Protein AF-A0A852GX22-F1 (afdb_monomer)

Secondary structure (DSSP, 8-state):
-GGG-TT-HHHH-HHHHHHHHHHHHHHHHHHHHHHHHTT---HHHHHHHHHHHHHHHHHGGGSPPPHHHHHHHHHHHHHHHHHHHHHHHTPPPPPS----SS---TTSTTSSS--------------------------------PPS---PPP----PPPP-----

Structure (mmCIF, N/CA/C/O backbone):
data_AF-A0A852GX22-F1
#
_entry.id   AF-A0A852GX22-F1
#
loop_
_atom_site.group_PDB
_atom_site.id
_atom_site.type_symbol
_atom_site.label_atom_id
_atom_site.label_alt_id
_atom_site.label_comp_id
_atom_site.label_asym_id
_atom_site.label_entity_id
_atom_site.label_seq_id
_atom_site.pdbx_PDB_ins_code
_atom_site.Cartn_x
_atom_site.Cartn_y
_atom_site.Cartn_z
_atom_site.occupancy
_atom_site.B_iso_or_equiv
_atom_site.auth_seq_id
_atom_site.auth_comp_id
_atom_site.auth_asym_id
_atom_site.auth_atom_id
_atom_site.pdbx_PDB_model_num
ATOM 1 N N . MET A 1 1 ? 14.304 -22.026 -9.363 1.00 60.88 1 MET A N 1
ATOM 2 C CA . MET A 1 1 ? 13.087 -21.359 -9.878 1.00 60.88 1 MET A CA 1
ATOM 3 C C . MET A 1 1 ? 13.178 -20.957 -11.352 1.00 60.88 1 MET A C 1
ATOM 5 O O . MET A 1 1 ? 12.311 -21.391 -12.088 1.00 60.88 1 MET A O 1
ATOM 9 N N . LYS A 1 2 ? 14.211 -20.241 -11.842 1.00 58.34 2 LYS A N 1
ATOM 10 C CA . LYS A 1 2 ? 14.279 -19.794 -13.262 1.00 58.34 2 LYS A CA 1
ATOM 11 C C . LYS A 1 2 ? 14.085 -20.898 -14.327 1.00 58.34 2 LYS A C 1
ATOM 13 O O . LYS A 1 2 ? 13.456 -20.656 -15.344 1.00 58.34 2 LYS A O 1
ATOM 18 N N . LYS A 1 3 ? 14.550 -22.129 -14.074 1.00 62.09 3 LYS A N 1
ATOM 19 C CA . LYS A 1 3 ? 14.448 -23.266 -15.017 1.00 62.09 3 LYS A CA 1
ATOM 20 C C . LYS A 1 3 ? 13.018 -23.819 -15.212 1.00 62.09 3 LYS A C 1
ATOM 22 O O . LYS A 1 3 ? 12.823 -24.629 -16.105 1.00 62.09 3 LYS A O 1
ATOM 27 N N . GLN A 1 4 ? 12.041 -23.420 -14.387 1.00 62.78 4 GLN A N 1
ATOM 28 C CA . GLN A 1 4 ? 10.651 -23.913 -14.450 1.00 62.78 4 GLN A CA 1
ATOM 29 C C . GLN A 1 4 ? 9.675 -22.960 -15.165 1.00 62.78 4 GLN A C 1
ATOM 31 O O . GLN A 1 4 ? 8.528 -23.336 -15.370 1.00 62.78 4 GLN A O 1
ATOM 36 N N . PHE A 1 5 ? 10.110 -21.762 -15.571 1.00 58.88 5 PHE A N 1
ATOM 37 C CA . PHE A 1 5 ? 9.228 -20.744 -16.160 1.00 58.88 5 PHE A CA 1
ATOM 38 C C . PHE A 1 5 ? 9.815 -20.098 -17.425 1.00 58.88 5 PHE A C 1
ATOM 40 O O . PHE A 1 5 ? 9.671 -18.897 -17.631 1.00 58.88 5 PHE A O 1
ATOM 47 N N . GLY A 1 6 ? 10.509 -20.888 -18.251 1.00 56.78 6 GLY A N 1
ATOM 48 C CA . GLY A 1 6 ? 11.214 -20.397 -19.445 1.00 56.78 6 GLY A CA 1
ATOM 49 C C . GLY A 1 6 ? 10.334 -19.651 -20.456 1.00 56.78 6 GLY A C 1
ATOM 50 O O . GLY A 1 6 ? 10.857 -18.813 -21.179 1.00 56.78 6 GLY A O 1
ATOM 51 N N . ASP A 1 7 ? 9.021 -19.898 -20.438 1.00 66.62 7 ASP A N 1
ATOM 52 C CA . ASP A 1 7 ? 8.051 -19.306 -21.368 1.00 66.62 7 ASP A CA 1
ATOM 53 C C . ASP A 1 7 ? 7.205 -18.179 -20.738 1.00 66.62 7 ASP A C 1
ATOM 55 O O . ASP A 1 7 ? 6.288 -17.662 -21.373 1.00 66.62 7 ASP A O 1
ATOM 59 N N . ASN A 1 8 ? 7.452 -17.803 -19.476 1.00 68.94 8 ASN A N 1
ATOM 60 C CA . ASN A 1 8 ? 6.688 -16.741 -18.817 1.00 68.94 8 ASN A CA 1
ATOM 61 C C . ASN A 1 8 ? 7.337 -15.375 -19.075 1.00 68.94 8 ASN A C 1
ATOM 63 O O . ASN A 1 8 ? 8.412 -15.087 -18.545 1.00 68.94 8 ASN A O 1
ATOM 67 N N . GLU A 1 9 ? 6.651 -14.513 -19.829 1.00 66.50 9 GLU A N 1
ATOM 68 C CA . GLU A 1 9 ? 7.148 -13.179 -20.186 1.00 66.50 9 GLU A CA 1
ATOM 69 C C . GLU A 1 9 ? 7.491 -12.305 -18.972 1.00 66.50 9 GLU A C 1
ATOM 71 O O . GLU A 1 9 ? 8.467 -11.563 -19.026 1.00 66.50 9 GLU A O 1
ATOM 76 N N . ALA A 1 10 ? 6.777 -12.441 -17.848 1.00 61.38 10 ALA A N 1
ATOM 77 C CA . ALA A 1 10 ? 7.081 -11.715 -16.610 1.00 61.38 10 ALA A CA 1
ATOM 78 C C . ALA A 1 10 ? 8.396 -12.168 -15.947 1.00 61.38 10 ALA A C 1
ATOM 80 O O . ALA A 1 10 ? 8.906 -11.503 -15.048 1.00 61.38 10 ALA A O 1
ATOM 81 N N . ILE A 1 11 ? 8.944 -13.311 -16.368 1.00 63.81 11 ILE A N 1
ATOM 82 C CA . ILE A 1 11 ? 10.201 -13.877 -15.865 1.00 63.81 11 ILE A CA 1
ATOM 83 C C . ILE A 1 11 ? 11.340 -13.669 -16.867 1.00 63.81 11 ILE A C 1
ATOM 85 O O . ILE A 1 11 ? 12.497 -13.547 -16.458 1.00 63.81 11 ILE A O 1
ATOM 89 N N . THR A 1 12 ? 11.038 -13.613 -18.165 1.00 68.75 12 THR A N 1
ATOM 90 C CA . THR A 1 12 ? 12.038 -13.405 -19.222 1.00 68.75 12 THR A CA 1
ATOM 91 C C . THR A 1 12 ? 12.265 -11.934 -19.556 1.00 68.75 12 THR A C 1
ATOM 93 O O . THR A 1 12 ? 13.348 -11.593 -20.024 1.00 68.75 12 THR A O 1
ATOM 96 N N . GLN A 1 13 ? 11.274 -11.066 -19.327 1.00 75.44 13 GLN A N 1
ATOM 97 C CA . GLN A 1 13 ? 11.350 -9.633 -19.604 1.00 75.44 13 GLN A CA 1
ATOM 98 C C . GLN A 1 13 ? 11.164 -8.822 -18.323 1.00 75.44 13 GLN A C 1
ATOM 100 O O . GLN A 1 13 ? 10.110 -8.845 -17.692 1.00 75.44 13 GLN A O 1
ATOM 105 N N . GLU A 1 14 ? 12.191 -8.055 -17.970 1.00 77.56 14 GLU A N 1
ATOM 106 C CA . GLU A 1 14 ? 12.228 -7.248 -16.749 1.00 77.56 14 GLU A CA 1
ATOM 107 C C . GLU A 1 14 ? 11.089 -6.218 -16.680 1.00 77.56 14 GLU A C 1
ATOM 109 O O . GLU A 1 14 ? 10.445 -6.074 -15.646 1.00 77.56 14 GLU A O 1
ATOM 114 N N . ILE A 1 15 ? 10.772 -5.578 -17.811 1.00 83.56 15 ILE A N 1
ATOM 115 C CA . ILE A 1 15 ? 9.688 -4.589 -17.922 1.00 83.56 15 ILE A CA 1
ATOM 116 C C . ILE A 1 15 ? 8.324 -5.233 -17.631 1.00 83.56 15 ILE A C 1
ATOM 118 O O . ILE A 1 15 ? 7.513 -4.672 -16.895 1.00 83.56 15 ILE A O 1
ATOM 122 N N . VAL A 1 16 ? 8.078 -6.431 -18.172 1.00 87.62 16 VAL A N 1
ATOM 123 C CA . VAL A 1 16 ? 6.823 -7.168 -17.953 1.00 87.62 16 VAL A CA 1
ATOM 124 C C . VAL A 1 16 ? 6.733 -7.647 -16.503 1.00 87.62 16 VAL 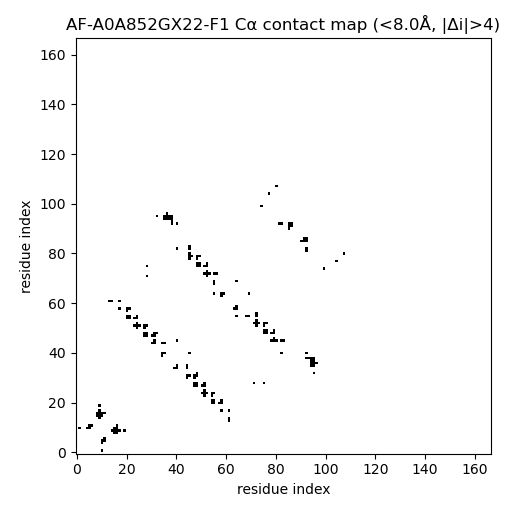A C 1
ATOM 126 O O . VAL A 1 16 ? 5.673 -7.548 -15.888 1.00 87.62 16 VAL A O 1
ATOM 129 N N . GLY A 1 17 ? 7.847 -8.119 -15.934 1.00 88.44 17 GLY A N 1
ATOM 130 C CA . GLY A 1 17 ? 7.937 -8.512 -14.528 1.00 88.44 17 GLY A CA 1
ATOM 131 C C . GLY A 1 17 ? 7.647 -7.357 -13.571 1.00 88.44 17 GLY A C 1
ATOM 132 O O . GLY A 1 17 ? 6.819 -7.506 -12.672 1.00 88.44 17 GLY A O 1
ATOM 133 N N . SER A 1 18 ? 8.262 -6.197 -13.809 1.00 90.38 18 SER A N 1
ATOM 134 C CA . SER A 1 18 ? 8.038 -4.976 -13.028 1.00 90.38 18 SER A CA 1
ATOM 135 C C . SER A 1 18 ? 6.569 -4.552 -13.058 1.00 90.38 18 SER A C 1
ATOM 137 O O . SER A 1 18 ? 5.927 -4.471 -12.009 1.00 90.38 18 SER A O 1
ATOM 139 N N . ALA A 1 19 ? 5.983 -4.426 -14.255 1.00 92.19 19 ALA A N 1
ATOM 140 C CA . ALA A 1 19 ? 4.574 -4.071 -14.411 1.00 92.19 19 ALA A CA 1
ATOM 141 C C . ALA A 1 19 ? 3.633 -5.088 -13.739 1.00 92.19 19 ALA A C 1
ATOM 143 O O . ALA A 1 19 ? 2.587 -4.724 -13.201 1.00 92.19 19 ALA A O 1
ATOM 144 N N . HIS A 1 20 ? 3.977 -6.379 -13.747 1.00 93.06 20 HIS A N 1
ATOM 145 C CA . HIS A 1 20 ? 3.174 -7.403 -13.082 1.00 93.06 20 HIS A CA 1
ATOM 146 C C . HIS A 1 20 ? 3.170 -7.233 -11.556 1.00 93.06 20 HIS A C 1
ATOM 148 O O . HIS A 1 20 ? 2.108 -7.290 -10.930 1.00 93.06 20 HIS A O 1
ATOM 154 N N . VAL A 1 21 ? 4.343 -6.995 -10.963 1.00 94.56 21 VAL A N 1
ATOM 155 C CA . VAL A 1 21 ? 4.480 -6.750 -9.520 1.00 94.56 21 VAL A CA 1
ATOM 156 C C . VAL A 1 21 ? 3.772 -5.455 -9.124 1.00 94.56 21 VAL A C 1
ATOM 158 O O . VAL A 1 21 ? 3.038 -5.452 -8.137 1.00 94.56 21 VAL A O 1
ATOM 161 N N . GLU A 1 22 ? 3.919 -4.392 -9.915 1.00 95.69 22 GLU A N 1
ATOM 162 C CA . GLU A 1 22 ? 3.291 -3.091 -9.669 1.00 95.69 22 GLU A CA 1
ATOM 163 C C . GLU A 1 22 ? 1.762 -3.187 -9.685 1.00 95.69 22 GLU A C 1
ATOM 165 O O . GLU A 1 22 ? 1.102 -2.788 -8.724 1.00 95.69 22 GLU A O 1
ATOM 170 N N . ASN A 1 23 ? 1.188 -3.821 -10.711 1.00 97.00 23 ASN A N 1
ATOM 171 C CA . ASN A 1 23 ? -0.258 -4.037 -10.797 1.00 97.00 23 ASN A CA 1
ATOM 172 C C . ASN A 1 23 ? -0.795 -4.853 -9.612 1.00 97.00 23 ASN A C 1
ATOM 174 O O . ASN A 1 23 ? -1.888 -4.584 -9.103 1.00 97.00 23 ASN A O 1
ATOM 178 N N . TYR A 1 24 ? -0.041 -5.857 -9.156 1.00 97.69 24 TYR A N 1
ATOM 179 C CA . TYR A 1 24 ? -0.442 -6.655 -8.002 1.00 97.69 24 TYR A CA 1
ATOM 180 C C . TYR A 1 24 ? -0.348 -5.862 -6.691 1.00 97.69 24 TYR A C 1
ATOM 182 O O . TYR A 1 24 ? -1.271 -5.924 -5.875 1.00 97.69 24 TYR A O 1
ATOM 190 N N . ALA A 1 25 ? 0.710 -5.068 -6.510 1.00 97.75 25 ALA A N 1
ATOM 191 C CA . ALA A 1 25 ? 0.864 -4.178 -5.364 1.00 97.75 25 ALA A CA 1
ATOM 192 C C . ALA A 1 25 ? -0.285 -3.166 -5.282 1.00 97.75 25 ALA A C 1
ATOM 194 O O . ALA A 1 25 ? -0.906 -3.025 -4.226 1.00 97.75 25 ALA A O 1
ATOM 195 N N . LEU A 1 26 ? -0.629 -2.536 -6.409 1.00 97.00 26 LEU A N 1
ATOM 196 C CA . LEU A 1 26 ? -1.719 -1.571 -6.491 1.00 97.00 26 LEU A CA 1
ATOM 197 C C . LEU A 1 26 ?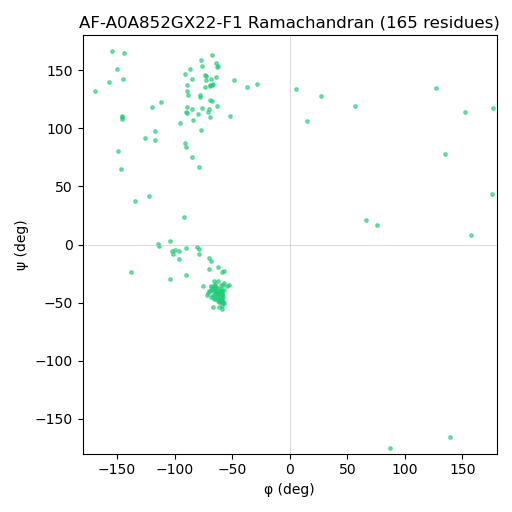 -3.074 -2.217 -6.185 1.00 97.00 26 LEU A C 1
ATOM 199 O O . LEU A 1 26 ? -3.873 -1.660 -5.438 1.00 97.00 26 LEU A O 1
ATOM 203 N N . LYS A 1 27 ? -3.329 -3.432 -6.682 1.00 98.00 27 LYS A N 1
ATOM 204 C CA . LYS A 1 27 ? -4.558 -4.171 -6.360 1.00 98.00 27 LYS A CA 1
ATOM 205 C C . LYS A 1 27 ? -4.692 -4.444 -4.858 1.00 98.00 27 LYS A C 1
ATOM 207 O O . LYS A 1 27 ? -5.775 -4.266 -4.301 1.00 98.00 27 LYS A O 1
ATOM 212 N N . MET A 1 28 ? -3.609 -4.869 -4.206 1.00 97.75 28 MET A N 1
ATOM 213 C CA . MET A 1 28 ? -3.582 -5.104 -2.756 1.00 97.75 28 MET A CA 1
ATOM 214 C C . MET A 1 28 ? -3.776 -3.802 -1.969 1.00 97.75 28 MET A C 1
ATOM 216 O O . MET A 1 28 ? -4.508 -3.789 -0.978 1.00 97.75 28 MET A O 1
ATOM 220 N N . PHE A 1 29 ? -3.159 -2.712 -2.433 1.00 98.12 29 PHE A N 1
ATOM 221 C CA . PHE A 1 29 ? -3.304 -1.379 -1.858 1.00 98.12 29 PHE A CA 1
ATOM 222 C C . PHE A 1 29 ? -4.750 -0.882 -1.934 1.00 98.12 29 PHE A C 1
ATOM 224 O O . PHE A 1 29 ? -5.331 -0.541 -0.910 1.00 98.12 29 PHE A O 1
ATOM 231 N N . LEU A 1 30 ? -5.353 -0.896 -3.127 1.00 97.94 30 LEU A N 1
ATOM 232 C CA . LEU A 1 30 ? -6.710 -0.396 -3.358 1.00 97.94 30 LEU A CA 1
ATOM 233 C C . LEU A 1 30 ? -7.767 -1.215 -2.619 1.00 97.94 30 LEU A C 1
ATOM 235 O O . LEU A 1 30 ? -8.733 -0.650 -2.116 1.00 97.94 30 LEU A O 1
ATOM 239 N N . TYR A 1 31 ? -7.580 -2.533 -2.512 1.00 98.44 31 TYR A N 1
ATOM 240 C CA . TYR A 1 31 ? -8.431 -3.361 -1.660 1.00 98.44 31 TYR A CA 1
ATOM 241 C C . TYR A 1 31 ? -8.397 -2.871 -0.207 1.00 98.44 31 TYR A C 1
ATOM 243 O O . TYR A 1 31 ? -9.446 -2.646 0.389 1.00 98.44 31 TYR A O 1
ATOM 251 N N . ALA A 1 32 ? -7.204 -2.660 0.355 1.00 98.12 32 ALA A N 1
ATOM 252 C CA . ALA A 1 32 ? -7.073 -2.212 1.734 1.00 98.12 32 ALA A CA 1
ATOM 253 C C . ALA A 1 32 ? -7.600 -0.781 1.945 1.00 98.12 32 ALA A C 1
ATOM 255 O O . ALA A 1 32 ? -8.261 -0.525 2.948 1.00 98.12 32 ALA A O 1
ATOM 256 N N . ASP A 1 33 ? -7.358 0.124 0.994 1.00 97.50 33 ASP A N 1
ATOM 257 C CA . ASP A 1 33 ? -7.855 1.505 1.019 1.00 97.50 33 ASP A CA 1
ATOM 258 C C . ASP A 1 33 ? -9.386 1.568 0.928 1.00 97.50 33 ASP A C 1
ATOM 260 O O . ASP A 1 33 ? -10.018 2.362 1.621 1.00 97.50 33 ASP A O 1
ATOM 264 N N . ASN A 1 34 ? -10.011 0.690 0.140 1.00 97.94 34 ASN A N 1
ATOM 265 C CA . ASN A 1 34 ? -11.467 0.599 0.081 1.00 97.94 34 ASN A CA 1
ATOM 266 C C . ASN A 1 34 ? -12.071 0.162 1.425 1.00 97.94 34 ASN A C 1
ATOM 268 O O . ASN A 1 34 ? -13.013 0.791 1.904 1.00 97.94 34 ASN A O 1
ATOM 272 N N . GLU A 1 35 ? -11.509 -0.875 2.055 1.00 98.19 35 GLU A N 1
ATOM 273 C CA . GLU A 1 35 ? -11.949 -1.323 3.384 1.00 98.19 35 GLU A CA 1
ATOM 274 C C . GLU A 1 35 ? -11.726 -0.237 4.445 1.00 98.19 35 GLU A C 1
ATOM 276 O O . GLU A 1 35 ? -12.601 0.019 5.272 1.00 98.19 35 GLU A O 1
ATOM 281 N N . ASP A 1 36 ? -10.583 0.453 4.389 1.00 97.88 36 ASP A N 1
ATOM 282 C CA . ASP A 1 36 ? -10.255 1.565 5.281 1.00 97.88 36 ASP A CA 1
ATOM 283 C C . ASP A 1 36 ? -11.265 2.711 5.171 1.00 97.88 36 ASP A C 1
ATOM 285 O O . ASP A 1 36 ? -11.780 3.187 6.181 1.00 97.88 36 ASP A O 1
ATOM 289 N N . ARG A 1 37 ? -11.610 3.122 3.946 1.00 96.88 37 ARG A N 1
ATOM 290 C CA . ARG A 1 37 ? -12.625 4.156 3.689 1.00 96.88 37 ARG A CA 1
ATOM 291 C C . ARG A 1 37 ? -14.026 3.722 4.102 1.00 96.88 37 ARG A C 1
ATOM 293 O O . ARG A 1 37 ? -14.820 4.564 4.513 1.00 96.88 37 ARG A O 1
ATOM 300 N N . ALA A 1 38 ? -14.325 2.429 4.014 1.00 97.12 38 ALA A N 1
ATOM 301 C CA . ALA A 1 38 ? -15.578 1.846 4.483 1.00 97.12 38 ALA A CA 1
ATOM 302 C C . ALA A 1 38 ? -15.620 1.637 6.012 1.00 97.12 38 ALA A C 1
ATOM 304 O O . ALA A 1 38 ? -16.641 1.189 6.540 1.00 97.12 38 ALA A O 1
ATOM 305 N N . GLY A 1 39 ? -14.526 1.926 6.731 1.00 96.94 39 GLY A N 1
ATOM 306 C CA . GLY A 1 39 ? -14.404 1.685 8.172 1.00 96.94 39 GLY A CA 1
ATOM 307 C C . GLY A 1 39 ? -14.406 0.200 8.553 1.00 96.94 39 GLY A C 1
ATOM 308 O O . GLY A 1 39 ? -14.719 -0.147 9.691 1.00 96.94 39 GLY A O 1
ATOM 309 N N . GLN A 1 40 ? -14.093 -0.691 7.609 1.00 97.50 40 GLN A N 1
ATOM 310 C CA . GLN A 1 40 ? -14.036 -2.138 7.814 1.00 97.50 40 GLN A CA 1
ATOM 311 C C . GLN A 1 40 ? -12.624 -2.553 8.244 1.00 97.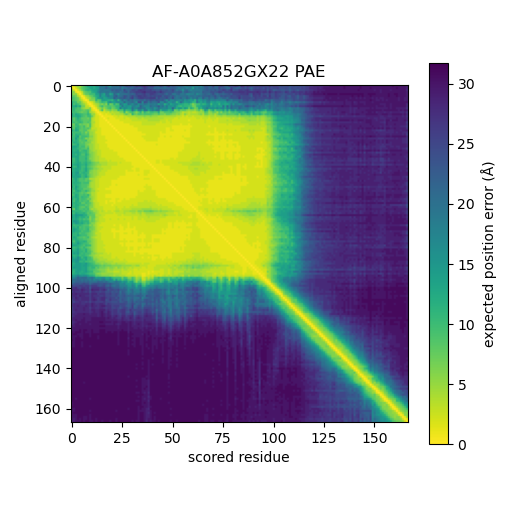50 40 GLN A C 1
ATOM 313 O O . GLN A 1 40 ? -11.780 -2.966 7.449 1.00 97.50 40 GLN A O 1
ATOM 318 N N . PHE A 1 41 ? -12.342 -2.442 9.541 1.00 97.62 41 PHE A N 1
ATOM 319 C CA . PHE A 1 41 ? -11.015 -2.740 10.081 1.00 97.62 41 PHE A CA 1
ATOM 320 C C . PHE A 1 41 ? -10.875 -4.207 10.486 1.00 97.62 41 PHE A C 1
ATOM 322 O O . PHE A 1 41 ? -11.497 -4.678 11.438 1.00 97.62 41 PHE A O 1
ATOM 329 N N . HIS A 1 42 ? -10.011 -4.945 9.788 1.00 97.56 42 HIS A N 1
ATOM 330 C CA . HIS A 1 42 ? -9.744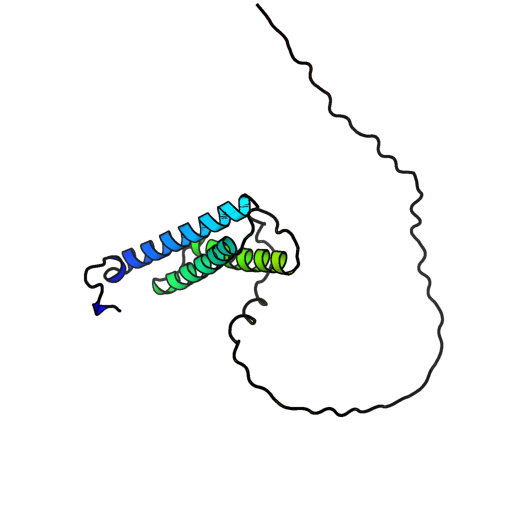 -6.351 10.091 1.00 97.56 42 HIS A CA 1
ATOM 331 C C . HIS A 1 42 ? -8.352 -6.810 9.636 1.00 97.56 42 HIS A C 1
ATOM 333 O O . HIS A 1 42 ? -7.687 -6.193 8.806 1.00 97.56 42 HIS A O 1
ATOM 339 N N . LYS A 1 43 ? -7.913 -7.981 10.111 1.00 97.12 43 LYS A N 1
ATOM 340 C CA . LYS A 1 43 ? -6.556 -8.505 9.852 1.00 97.12 43 LYS A CA 1
ATOM 341 C C . LYS A 1 43 ? -6.194 -8.597 8.362 1.00 97.12 43 LYS A C 1
ATOM 343 O O . LYS A 1 43 ? -5.046 -8.355 8.007 1.00 97.12 43 LYS A O 1
ATOM 348 N N . ASN A 1 44 ? -7.146 -8.934 7.488 1.00 97.94 44 ASN A N 1
ATOM 349 C CA . ASN A 1 44 ? -6.861 -9.099 6.056 1.00 97.94 44 ASN A CA 1
ATOM 350 C C . ASN A 1 44 ? -6.518 -7.782 5.342 1.00 97.94 44 ASN A C 1
ATOM 352 O O . ASN A 1 44 ? -5.650 -7.794 4.472 1.00 97.94 44 ASN A O 1
ATOM 356 N N . MET A 1 45 ? -7.145 -6.655 5.702 1.00 98.00 45 MET A N 1
ATOM 357 C CA . MET A 1 45 ? -6.838 -5.366 5.073 1.00 98.00 45 MET A CA 1
ATOM 358 C C . MET A 1 45 ? -5.507 -4.804 5.589 1.00 98.00 45 MET A C 1
ATOM 360 O O . MET A 1 45 ? -4.695 -4.354 4.788 1.00 98.00 45 MET A O 1
ATOM 364 N N . ILE A 1 46 ? -5.184 -5.009 6.875 1.00 98.06 46 ILE A N 1
ATOM 365 C CA . ILE A 1 46 ? -3.864 -4.681 7.448 1.00 98.06 46 ILE A CA 1
ATOM 366 C C . ILE A 1 46 ? -2.755 -5.453 6.727 1.00 98.06 46 ILE A C 1
ATOM 368 O O . ILE A 1 46 ? -1.778 -4.866 6.263 1.00 98.06 46 ILE A O 1
ATOM 372 N N . LYS A 1 47 ? -2.926 -6.776 6.577 1.00 98.12 47 LYS A N 1
ATOM 373 C CA . LYS A 1 47 ? -1.991 -7.614 5.813 1.00 98.12 47 LYS A CA 1
ATOM 374 C C . LYS A 1 47 ? -1.859 -7.139 4.372 1.00 98.12 47 LYS A C 1
ATOM 376 O O . LYS A 1 47 ? -0.771 -7.233 3.814 1.00 98.12 47 LYS A O 1
ATOM 381 N N . SER A 1 48 ? -2.940 -6.640 3.776 1.00 98.44 48 SER A N 1
ATOM 382 C CA . SER A 1 48 ? -2.928 -6.180 2.390 1.00 98.44 48 SER A CA 1
ATOM 383 C C . SER A 1 48 ? -2.152 -4.878 2.223 1.00 98.44 48 SER A C 1
ATOM 385 O O . SER A 1 48 ? -1.300 -4.823 1.341 1.00 98.44 48 SER A O 1
ATOM 387 N N . PHE A 1 49 ? -2.324 -3.899 3.119 1.00 98.50 49 PHE A N 1
ATOM 388 C CA . PHE A 1 49 ? -1.466 -2.710 3.161 1.00 98.50 49 PHE A CA 1
ATOM 389 C C . PHE A 1 49 ? 0.007 -3.075 3.383 1.00 98.50 49 PHE A C 1
ATOM 391 O O . PHE A 1 49 ? 0.875 -2.645 2.624 1.00 98.50 49 PHE A O 1
ATOM 398 N N . TYR A 1 50 ? 0.305 -3.919 4.374 1.00 98.44 50 TYR A N 1
ATOM 399 C CA . TYR A 1 50 ? 1.683 -4.328 4.643 1.00 98.44 50 TYR A CA 1
ATOM 400 C C . TYR A 1 50 ? 2.313 -5.035 3.433 1.00 98.44 50 TYR A C 1
ATOM 402 O O . TYR A 1 50 ? 3.387 -4.646 2.976 1.00 98.44 50 TYR A O 1
ATOM 410 N N . THR A 1 51 ? 1.604 -5.998 2.838 1.00 98.25 51 THR A N 1
ATOM 411 C CA . THR A 1 51 ? 2.067 -6.721 1.643 1.00 98.25 51 THR A CA 1
ATOM 412 C C . THR A 1 51 ? 2.256 -5.784 0.453 1.00 98.25 51 THR A C 1
ATOM 414 O O . THR A 1 51 ? 3.260 -5.901 -0.241 1.00 98.25 51 THR A O 1
ATOM 417 N N . ALA A 1 52 ? 1.345 -4.831 0.228 1.00 98.38 52 ALA A N 1
ATOM 418 C CA . ALA A 1 52 ? 1.501 -3.829 -0.824 1.00 98.38 52 ALA A CA 1
ATOM 419 C C . ALA A 1 52 ? 2.789 -3.013 -0.633 1.00 98.38 52 ALA A C 1
ATOM 421 O O . ALA A 1 52 ? 3.540 -2.841 -1.589 1.00 98.38 52 ALA A O 1
ATOM 422 N N . SER A 1 53 ? 3.104 -2.591 0.600 1.00 98.06 53 SER A N 1
ATOM 423 C CA . SER A 1 53 ? 4.354 -1.872 0.884 1.00 98.06 53 SER A CA 1
ATOM 424 C C . SER A 1 53 ? 5.603 -2.706 0.568 1.00 98.06 53 SER A C 1
ATOM 426 O O . SER A 1 53 ? 6.542 -2.185 -0.029 1.00 98.06 53 SER A O 1
ATOM 428 N N . LEU A 1 54 ? 5.581 -4.009 0.877 1.00 98.00 54 LEU A N 1
ATOM 429 C CA . LEU A 1 54 ? 6.683 -4.926 0.579 1.00 98.00 54 LEU A CA 1
ATOM 430 C C . LEU A 1 54 ? 6.826 -5.190 -0.923 1.00 98.00 54 LEU A C 1
ATOM 432 O O . LEU A 1 54 ? 7.941 -5.254 -1.429 1.00 98.00 54 LEU A O 1
ATOM 436 N N . LEU A 1 55 ? 5.717 -5.333 -1.652 1.00 97.31 55 LEU A N 1
ATOM 437 C CA . LEU A 1 55 ? 5.749 -5.500 -3.107 1.00 97.31 55 LEU A CA 1
ATOM 438 C C . LEU A 1 55 ? 6.310 -4.255 -3.799 1.00 97.31 55 LEU A C 1
ATOM 440 O O . LEU A 1 55 ? 7.071 -4.387 -4.751 1.00 97.31 55 LEU A O 1
ATOM 444 N N . ILE A 1 56 ? 5.998 -3.059 -3.292 1.00 97.62 56 ILE A N 1
ATOM 445 C CA . ILE A 1 56 ? 6.604 -1.820 -3.789 1.00 97.62 56 ILE A CA 1
ATOM 446 C C . ILE A 1 56 ? 8.098 -1.757 -3.435 1.00 97.62 56 ILE A C 1
ATOM 448 O O . ILE A 1 56 ? 8.892 -1.311 -4.255 1.00 97.62 56 ILE A O 1
ATOM 452 N N . ASP A 1 57 ? 8.525 -2.254 -2.270 1.00 96.31 57 ASP A N 1
ATOM 453 C CA . ASP A 1 57 ? 9.960 -2.405 -1.987 1.00 96.31 57 ASP A CA 1
ATOM 454 C C . ASP A 1 57 ? 10.634 -3.375 -2.966 1.00 96.31 57 ASP A C 1
ATOM 456 O O . ASP A 1 57 ? 11.741 -3.103 -3.425 1.00 96.31 57 ASP A O 1
ATOM 460 N N . VAL A 1 58 ? 9.961 -4.457 -3.371 1.00 96.19 58 VAL A N 1
ATOM 461 C CA . VAL A 1 58 ? 10.466 -5.361 -4.417 1.00 96.19 58 VAL A CA 1
ATOM 462 C C . VAL A 1 58 ? 10.609 -4.645 -5.759 1.00 96.19 58 VAL A C 1
ATOM 464 O O . VAL A 1 58 ? 11.546 -4.960 -6.481 1.00 96.19 58 VAL A O 1
ATOM 467 N N . LEU A 1 59 ? 9.776 -3.650 -6.088 1.00 94.12 59 LEU A N 1
ATOM 468 C CA . LEU A 1 59 ? 9.937 -2.893 -7.338 1.00 94.12 59 LEU A CA 1
ATOM 469 C C . LEU A 1 59 ? 11.297 -2.191 -7.450 1.00 94.12 59 LEU A C 1
ATOM 471 O O . LEU A 1 59 ? 11.774 -1.984 -8.562 1.00 94.12 59 LEU A O 1
ATOM 475 N N . THR A 1 60 ? 11.969 -1.914 -6.326 1.00 94.00 60 THR A N 1
ATOM 476 C CA . THR A 1 60 ? 13.313 -1.312 -6.329 1.00 94.00 60 THR A CA 1
ATOM 477 C C . THR A 1 60 ? 14.375 -2.181 -7.009 1.00 94.00 60 THR A C 1
ATOM 479 O O . THR A 1 60 ? 15.407 -1.667 -7.436 1.00 94.00 60 THR A O 1
ATOM 482 N N . VAL A 1 61 ? 14.132 -3.491 -7.167 1.00 93.94 61 VAL A N 1
ATOM 483 C CA . VAL A 1 61 ? 15.044 -4.379 -7.909 1.00 93.94 61 VAL A CA 1
ATOM 484 C C . VAL A 1 61 ? 15.040 -4.103 -9.413 1.00 93.94 61 VAL A C 1
ATOM 486 O O . VAL A 1 61 ? 16.000 -4.469 -10.081 1.00 93.94 61 VAL A O 1
ATOM 489 N N . PHE A 1 62 ? 13.977 -3.473 -9.925 1.00 90.00 62 PHE A N 1
ATOM 490 C CA . PHE A 1 62 ? 13.802 -3.109 -11.333 1.00 90.00 62 PHE A CA 1
ATOM 491 C C . PHE A 1 62 ? 14.222 -1.656 -11.630 1.00 90.00 62 PHE A C 1
ATOM 493 O O . PHE A 1 62 ? 14.199 -1.239 -12.787 1.00 90.00 62 PHE A O 1
ATOM 500 N N . GLY A 1 63 ? 14.584 -0.869 -10.606 1.00 91.50 63 GLY A N 1
ATOM 501 C CA . GLY A 1 63 ? 15.004 0.527 -10.747 1.00 91.50 63 GLY A CA 1
ATOM 502 C C . GLY A 1 63 ? 14.451 1.458 -9.666 1.00 91.50 63 GLY A C 1
ATOM 503 O O . GLY A 1 63 ? 13.964 1.023 -8.624 1.00 91.50 63 GLY A O 1
ATOM 504 N N . GLU A 1 64 ? 14.544 2.766 -9.907 1.00 93.81 64 GLU A N 1
ATOM 505 C CA . GLU A 1 64 ? 13.967 3.773 -9.011 1.00 93.81 64 GLU A CA 1
ATOM 506 C C . GLU A 1 64 ? 12.432 3.727 -9.030 1.00 93.81 64 GLU A C 1
ATOM 508 O O . GLU A 1 64 ? 11.807 3.507 -10.069 1.00 93.81 64 GLU A O 1
ATOM 513 N N . LEU A 1 65 ? 11.818 3.945 -7.864 1.00 93.06 65 LEU A N 1
ATOM 514 C CA . LEU A 1 65 ? 10.363 4.009 -7.748 1.00 93.06 65 LEU A CA 1
ATOM 515 C C . LEU A 1 65 ? 9.833 5.312 -8.345 1.00 93.06 65 LEU A C 1
ATOM 517 O O . LEU A 1 65 ? 10.431 6.372 -8.172 1.00 93.06 65 LEU A O 1
ATOM 521 N N . SER A 1 66 ? 8.651 5.245 -8.957 1.00 95.38 66 SER A N 1
ATOM 522 C CA . SER A 1 66 ? 7.866 6.447 -9.231 1.00 95.38 66 SER A CA 1
ATOM 523 C C . SER A 1 66 ? 7.483 7.147 -7.920 1.00 95.38 66 SER A C 1
ATOM 525 O O . SER A 1 66 ? 7.350 6.508 -6.872 1.00 95.38 66 SER A O 1
ATOM 527 N N . GLU A 1 67 ? 7.259 8.461 -7.983 1.00 94.94 67 GLU A N 1
ATOM 528 C CA . GLU A 1 67 ? 6.812 9.250 -6.825 1.00 94.94 67 GLU A CA 1
ATOM 529 C C . GLU A 1 67 ? 5.502 8.696 -6.236 1.00 94.94 67 GLU A C 1
ATOM 531 O O . GLU A 1 67 ? 5.348 8.574 -5.022 1.00 94.94 67 GLU A O 1
ATOM 536 N N . GLU A 1 68 ? 4.583 8.269 -7.105 1.00 94.50 68 GLU A N 1
ATOM 537 C CA . GLU A 1 68 ? 3.326 7.634 -6.708 1.00 94.50 68 GLU A CA 1
ATOM 538 C C . GLU A 1 68 ? 3.567 6.338 -5.921 1.00 94.50 68 GLU A C 1
ATOM 540 O O . GLU A 1 68 ? 3.003 6.154 -4.842 1.00 94.50 68 GLU A O 1
ATOM 545 N N . ASN A 1 69 ? 4.461 5.465 -6.396 1.00 95.06 69 ASN A N 1
ATOM 546 C CA . ASN A 1 69 ? 4.804 4.231 -5.690 1.00 95.06 69 ASN A CA 1
ATOM 547 C C . ASN A 1 69 ? 5.500 4.515 -4.355 1.00 95.06 69 ASN A C 1
ATOM 549 O O . ASN A 1 69 ? 5.199 3.867 -3.348 1.00 95.06 69 ASN A O 1
ATOM 553 N N . ALA A 1 70 ? 6.386 5.511 -4.301 1.00 95.94 70 ALA A N 1
ATOM 554 C CA . ALA A 1 70 ? 7.017 5.931 -3.054 1.00 95.94 70 ALA A CA 1
ATOM 555 C C . ALA A 1 70 ? 5.975 6.399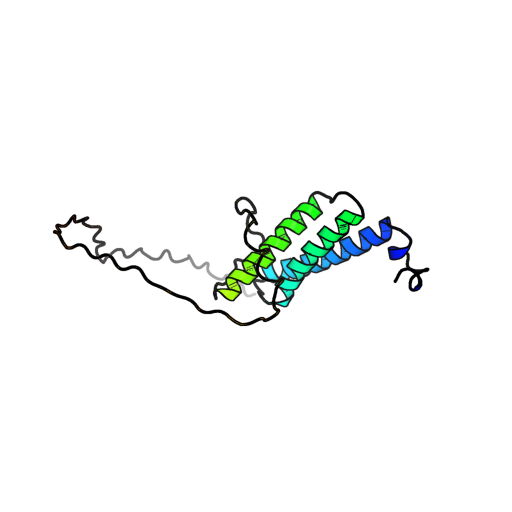 -2.022 1.00 95.94 70 ALA A C 1
ATOM 557 O O . ALA A 1 70 ? 6.039 5.995 -0.851 1.00 95.94 70 ALA A O 1
ATOM 558 N N . GLN A 1 71 ? 4.980 7.174 -2.463 1.00 95.44 71 GLN A N 1
ATOM 559 C CA . GLN A 1 71 ? 3.885 7.648 -1.624 1.00 95.44 71 GLN A CA 1
ATOM 560 C C . GLN A 1 71 ? 2.957 6.506 -1.183 1.00 95.44 71 GLN A C 1
ATOM 562 O O . GLN A 1 71 ? 2.655 6.399 0.008 1.00 95.44 71 GLN A O 1
ATOM 567 N N . HIS A 1 72 ? 2.562 5.605 -2.089 1.00 95.88 72 HIS A N 1
ATOM 568 C CA . HIS A 1 72 ? 1.762 4.421 -1.757 1.00 95.88 72 HIS A CA 1
ATOM 569 C C . HIS A 1 72 ? 2.465 3.524 -0.742 1.00 95.88 72 HIS A C 1
ATOM 571 O O . HIS A 1 72 ? 1.845 3.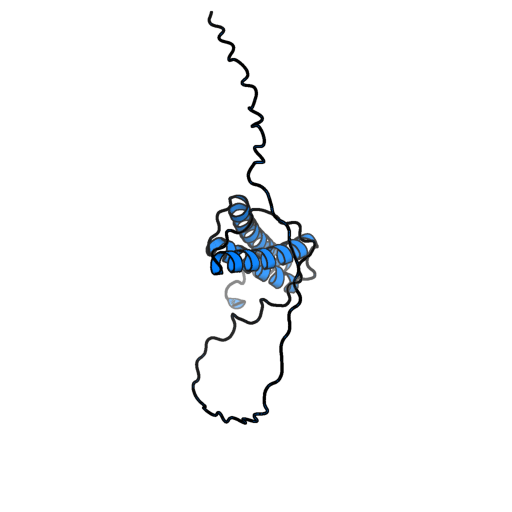093 0.229 1.00 95.88 72 HIS A O 1
ATOM 577 N N . ARG A 1 73 ? 3.771 3.290 -0.898 1.00 97.38 73 ARG A N 1
ATOM 578 C CA . ARG A 1 73 ? 4.555 2.516 0.067 1.00 97.38 73 ARG A CA 1
ATOM 579 C C . ARG A 1 73 ? 4.528 3.153 1.452 1.00 97.38 73 ARG A C 1
ATOM 581 O O . ARG A 1 73 ? 4.279 2.455 2.437 1.00 97.38 73 ARG A O 1
ATOM 588 N N . LYS A 1 74 ? 4.787 4.463 1.535 1.00 96.31 74 LYS A N 1
ATOM 589 C CA . LYS A 1 74 ? 4.777 5.206 2.803 1.00 96.31 74 LYS A CA 1
ATOM 590 C C . LYS A 1 74 ? 3.397 5.137 3.459 1.00 96.31 74 LYS A C 1
ATOM 592 O O . LYS A 1 74 ? 3.298 4.797 4.637 1.00 96.31 74 LYS A O 1
ATOM 597 N N . TYR A 1 75 ? 2.344 5.390 2.684 1.00 96.31 75 TYR A N 1
ATOM 598 C CA . TYR A 1 75 ? 0.961 5.333 3.147 1.00 96.31 75 TYR A CA 1
ATOM 599 C C . TYR A 1 75 ? 0.558 3.949 3.644 1.00 96.31 75 TYR A C 1
ATOM 601 O O . TYR A 1 75 ? 0.065 3.816 4.762 1.00 96.31 75 TYR A O 1
ATOM 609 N N . ALA A 1 76 ? 0.837 2.910 2.862 1.00 97.56 76 ALA A N 1
ATOM 610 C CA . ALA A 1 76 ? 0.481 1.544 3.203 1.00 97.56 76 ALA A CA 1
ATOM 611 C C . ALA A 1 76 ? 1.195 1.063 4.473 1.00 97.56 76 ALA A C 1
ATOM 613 O O . ALA A 1 76 ? 0.555 0.515 5.372 1.00 97.56 76 ALA A O 1
ATOM 614 N N . ARG A 1 77 ? 2.506 1.325 4.592 1.00 97.50 77 ARG A N 1
ATOM 615 C CA . ARG A 1 77 ? 3.282 0.986 5.795 1.00 97.50 77 ARG A CA 1
ATOM 616 C C . ARG A 1 77 ? 2.706 1.677 7.032 1.00 97.50 77 ARG A C 1
ATOM 618 O O . ARG A 1 77 ? 2.554 1.042 8.074 1.00 97.50 77 ARG A O 1
ATOM 625 N N . TRP A 1 78 ? 2.325 2.945 6.901 1.00 96.38 78 TRP A N 1
ATOM 626 C CA . TRP A 1 78 ? 1.713 3.694 7.991 1.00 96.38 78 TRP A CA 1
ATOM 627 C C . TRP A 1 78 ? 0.345 3.201 8.399 1.00 96.38 78 TRP A C 1
ATOM 629 O O . TRP A 1 78 ? 0.151 2.892 9.571 1.00 96.38 78 TRP A O 1
ATOM 639 N N . LYS A 1 79 ? -0.588 3.085 7.452 1.00 96.75 79 LYS A N 1
ATOM 640 C CA . LYS A 1 79 ? -1.944 2.627 7.753 1.00 96.75 79 LYS A CA 1
ATOM 641 C C . LYS A 1 79 ? -1.927 1.235 8.365 1.00 96.75 79 LYS A C 1
ATOM 643 O O . LYS A 1 79 ? -2.658 1.003 9.321 1.00 96.75 79 LYS A O 1
ATOM 648 N N . ALA A 1 80 ? -1.071 0.334 7.877 1.00 97.62 80 ALA A N 1
ATOM 649 C CA . ALA A 1 80 ? -0.929 -0.995 8.462 1.00 97.62 80 ALA A CA 1
ATOM 650 C C . ALA A 1 80 ? -0.533 -0.928 9.946 1.00 97.62 80 ALA A C 1
ATOM 652 O O . ALA A 1 80 ? -1.199 -1.548 10.776 1.00 97.62 80 ALA A O 1
ATOM 653 N N . ALA A 1 81 ? 0.502 -0.153 10.287 1.00 97.19 81 ALA A N 1
ATOM 654 C CA . ALA A 1 81 ? 0.955 0.010 11.668 1.00 97.19 81 ALA A CA 1
ATOM 655 C C . ALA A 1 81 ? -0.092 0.718 12.544 1.00 97.19 81 ALA A C 1
ATOM 657 O O . ALA A 1 81 ? -0.424 0.237 13.627 1.00 97.19 81 ALA A O 1
ATOM 658 N N . TYR A 1 82 ? -0.654 1.823 12.052 1.00 96.88 82 TYR A N 1
ATOM 659 C CA . TYR A 1 82 ? -1.664 2.619 12.744 1.00 96.88 82 TYR A CA 1
ATOM 660 C C . TYR A 1 82 ? -2.908 1.790 13.083 1.00 96.88 82 TYR A C 1
ATOM 662 O O . TYR A 1 82 ? -3.263 1.657 14.253 1.00 96.88 82 TYR A O 1
ATOM 670 N N . ILE A 1 83 ? -3.525 1.156 12.079 1.00 97.12 83 ILE A N 1
ATOM 671 C CA . ILE A 1 83 ? -4.737 0.351 12.275 1.00 97.12 83 ILE A CA 1
ATOM 672 C C . ILE A 1 83 ? -4.442 -0.823 13.209 1.00 97.12 83 ILE A C 1
ATOM 674 O O . ILE A 1 83 ? -5.236 -1.111 14.102 1.00 97.12 83 ILE A O 1
ATOM 678 N N . HIS A 1 84 ? -3.299 -1.494 13.040 1.00 97.81 84 HIS A N 1
ATOM 679 C CA . HIS A 1 84 ? -2.904 -2.587 13.922 1.00 97.81 84 HIS A CA 1
ATOM 680 C C . HIS A 1 84 ? -2.808 -2.141 15.388 1.00 97.81 84 HIS A C 1
ATOM 682 O O . HIS A 1 84 ? -3.329 -2.828 16.267 1.00 97.81 84 HIS A O 1
ATOM 688 N N . ASN A 1 85 ? -2.193 -0.986 15.648 1.00 97.19 85 ASN A N 1
ATOM 689 C CA . ASN A 1 85 ? -2.040 -0.444 16.996 1.00 97.19 85 ASN A CA 1
ATOM 690 C C . ASN A 1 85 ? -3.385 -0.046 17.611 1.00 97.19 85 ASN A C 1
ATOM 692 O O . ASN A 1 85 ? -3.653 -0.422 18.751 1.00 97.19 85 ASN A O 1
ATOM 696 N N . CYS A 1 86 ? -4.264 0.612 16.850 1.00 96.88 86 CYS A N 1
ATOM 697 C CA . CYS A 1 86 ? -5.616 0.926 17.309 1.00 96.88 86 CYS A CA 1
ATOM 698 C C . CYS A 1 86 ? -6.378 -0.347 17.706 1.00 96.88 86 CYS A C 1
ATOM 700 O O . CYS A 1 86 ? -6.861 -0.455 18.831 1.00 96.88 86 CYS A O 1
ATOM 702 N N . LEU A 1 87 ? -6.399 -1.366 16.837 1.00 95.38 87 LEU A N 1
ATOM 703 C CA . LEU A 1 87 ? -7.102 -2.620 17.130 1.00 95.38 87 LEU A CA 1
ATOM 704 C C . LEU A 1 87 ? -6.491 -3.381 18.315 1.00 95.38 87 LEU A C 1
ATOM 706 O O . LEU A 1 87 ? -7.223 -4.018 19.071 1.00 95.38 87 LEU A O 1
ATOM 710 N N . LYS A 1 88 ? -5.166 -3.317 18.498 1.00 96.62 88 LYS A N 1
ATOM 711 C CA . LYS A 1 88 ? -4.474 -3.912 19.652 1.00 96.62 88 LYS A CA 1
ATOM 712 C C . LYS A 1 88 ? -4.853 -3.217 20.965 1.00 96.62 88 LYS A C 1
ATOM 714 O O . LYS A 1 88 ? -4.969 -3.892 21.985 1.00 96.62 88 LYS A O 1
ATOM 719 N N . ASN A 1 89 ? -5.072 -1.905 20.926 1.00 96.25 89 ASN A N 1
ATOM 720 C CA . ASN A 1 89 ? -5.412 -1.085 22.089 1.00 96.25 89 ASN A CA 1
ATOM 721 C C . ASN A 1 89 ? -6.928 -0.975 22.341 1.00 96.25 89 ASN A C 1
ATOM 723 O O . ASN A 1 89 ? -7.341 -0.369 23.325 1.00 96.25 89 ASN A O 1
ATOM 727 N N . GLY A 1 90 ? -7.766 -1.567 21.481 1.00 95.69 90 GLY A N 1
ATOM 728 C CA . GLY A 1 90 ? -9.226 -1.454 21.570 1.00 95.69 90 GLY A CA 1
ATOM 729 C C . GLY A 1 90 ? -9.776 -0.104 21.091 1.00 95.69 90 GLY A C 1
ATOM 730 O O . GLY A 1 90 ? -10.920 0.233 21.385 1.00 95.69 90 GLY A O 1
ATOM 731 N N . GLU A 1 91 ? -8.977 0.663 20.353 1.00 96.12 91 GLU A N 1
ATOM 732 C CA . GLU A 1 91 ? -9.361 1.931 19.739 1.00 96.12 91 GLU A CA 1
ATOM 733 C C . GLU A 1 91 ? -9.903 1.696 18.323 1.00 96.12 91 GLU A C 1
ATOM 735 O O . GLU A 1 91 ? -9.457 0.800 17.603 1.00 96.12 91 GLU A O 1
ATOM 740 N N . THR A 1 92 ? -10.867 2.515 17.896 1.00 94.12 92 THR A N 1
ATOM 741 C CA . THR A 1 92 ? -11.373 2.475 16.515 1.00 94.12 92 THR A CA 1
ATOM 742 C C . THR A 1 92 ? -10.532 3.415 15.644 1.00 94.12 92 THR A C 1
ATOM 744 O O . THR A 1 92 ? -10.524 4.615 15.923 1.00 94.12 92 THR A O 1
ATOM 747 N N . PRO A 1 93 ? -9.833 2.914 14.606 1.00 95.00 93 PRO A N 1
ATOM 748 C CA . PRO A 1 93 ? -9.064 3.765 13.704 1.00 95.00 93 PRO A CA 1
ATOM 749 C C . PRO A 1 93 ? -9.966 4.740 12.935 1.00 95.00 93 PRO A C 1
ATOM 751 O O . PRO A 1 93 ? -11.129 4.443 12.658 1.00 95.00 93 PRO A O 1
ATOM 754 N N . GLN A 1 94 ? -9.418 5.887 12.534 1.00 94.81 94 GLN A N 1
ATOM 755 C CA . GLN A 1 94 ? -10.133 6.830 11.675 1.00 94.81 94 GLN A CA 1
ATOM 756 C C . GLN A 1 94 ? -10.133 6.352 10.201 1.00 94.81 94 GLN A C 1
ATOM 758 O O . GLN A 1 94 ? -9.054 6.092 9.652 1.00 94.81 94 GLN A O 1
ATOM 763 N N . PRO A 1 95 ? -11.313 6.259 9.548 1.00 94.19 95 PRO A N 1
ATOM 764 C CA . PRO A 1 95 ? -11.433 5.886 8.137 1.00 94.19 95 PRO A CA 1
ATOM 765 C C . PRO A 1 95 ? -10.796 6.893 7.175 1.00 94.19 95 PRO A C 1
ATOM 767 O O . PRO A 1 95 ? -10.913 8.108 7.357 1.00 94.19 95 PRO A O 1
ATOM 770 N N . GLY A 1 96 ? -10.217 6.378 6.092 1.00 87.75 96 GLY A N 1
ATOM 771 C CA . GLY A 1 96 ? -9.743 7.148 4.950 1.00 87.75 96 GLY A CA 1
ATOM 772 C C . GLY A 1 96 ? -8.310 7.688 5.069 1.00 87.75 96 GLY A C 1
ATOM 773 O O . GLY A 1 96 ? -7.562 7.390 6.013 1.00 87.75 96 GLY A O 1
ATOM 774 N N . PRO A 1 97 ? -7.889 8.489 4.073 1.00 79.38 97 PRO A N 1
ATOM 775 C CA . PRO A 1 97 ? -6.587 9.132 4.069 1.00 79.38 97 PRO A CA 1
ATOM 776 C C . PRO A 1 97 ? -6.541 10.217 5.137 1.00 79.38 97 PRO A C 1
ATOM 778 O O . PRO A 1 97 ? -7.263 11.209 5.090 1.00 79.38 97 PRO A O 1
ATOM 781 N N . ILE A 1 98 ? -5.655 10.012 6.098 1.00 68.75 98 ILE A N 1
ATOM 782 C CA . ILE A 1 98 ? -5.295 11.005 7.102 1.00 68.75 98 ILE A CA 1
ATOM 783 C C . ILE A 1 98 ? -4.134 11.801 6.498 1.00 68.75 98 ILE A C 1
ATOM 785 O O . ILE A 1 98 ? -3.223 11.204 5.915 1.00 68.75 98 ILE A O 1
ATOM 789 N N . GLY A 1 99 ? -4.201 13.134 6.564 1.00 60.81 99 GLY A N 1
ATOM 790 C CA . GLY A 1 99 ? -3.172 14.022 6.019 1.00 60.81 99 GLY A CA 1
ATOM 791 C C . GLY A 1 99 ? -1.793 13.625 6.545 1.00 60.81 99 GLY A C 1
ATOM 792 O O . GLY A 1 99 ? -1.522 13.724 7.739 1.00 60.81 99 GLY A O 1
ATOM 793 N N . MET A 1 100 ? -0.937 13.096 5.668 1.00 56.22 100 MET A N 1
ATOM 794 C CA . MET A 1 100 ? 0.394 12.603 6.027 1.00 56.22 100 MET A CA 1
ATOM 795 C C . MET A 1 100 ? 1.382 13.763 6.183 1.00 56.22 100 MET A C 1
ATOM 797 O O . MET A 1 100 ? 2.315 13.889 5.393 1.00 56.22 100 MET A O 1
ATOM 801 N N . GLU A 1 101 ? 1.192 14.615 7.184 1.00 47.00 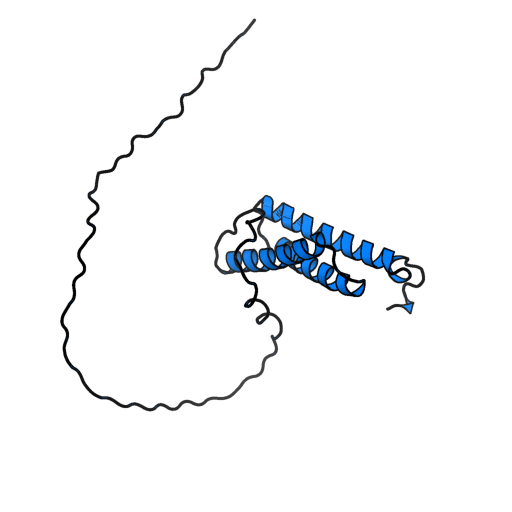101 GLU A N 1
ATOM 802 C CA . GLU A 1 101 ? 2.050 15.791 7.393 1.00 47.00 101 GLU A CA 1
ATOM 803 C C . GLU A 1 101 ? 2.894 15.768 8.674 1.00 47.00 101 GLU A C 1
ATOM 805 O O . GLU A 1 101 ? 3.687 16.683 8.868 1.00 47.00 101 GLU A O 1
ATOM 810 N N . GLY A 1 102 ? 2.833 14.720 9.513 1.00 45.03 102 GLY A N 1
ATOM 811 C CA . GLY A 1 102 ? 3.435 14.819 10.856 1.00 45.03 102 GLY A CA 1
ATOM 812 C C . GLY A 1 102 ? 4.231 13.651 11.436 1.00 45.03 102 GLY A C 1
ATOM 813 O O . GLY A 1 102 ? 5.056 13.906 12.308 1.00 45.03 102 GLY A O 1
ATOM 814 N N . GLU A 1 103 ? 4.038 12.396 11.024 1.00 47.62 103 GLU A N 1
ATOM 815 C CA . GLU A 1 103 ? 4.501 11.274 11.864 1.00 47.62 103 GLU A CA 1
ATOM 816 C C . GLU A 1 103 ? 5.663 10.481 11.249 1.00 47.62 103 GLU A C 1
ATOM 818 O O . GLU A 1 103 ? 5.589 9.979 10.126 1.00 47.62 103 GLU A O 1
ATOM 823 N N . SER A 1 104 ? 6.772 10.408 11.990 1.00 44.06 104 SER A N 1
ATOM 824 C CA . SER A 1 104 ? 8.005 9.695 11.653 1.00 44.06 104 SER A CA 1
ATOM 825 C C . SER A 1 104 ? 7.972 8.238 12.147 1.00 44.06 104 SER A C 1
ATOM 827 O O . SER A 1 104 ? 7.546 7.928 13.253 1.00 44.06 104 SER A O 1
ATOM 829 N N . PHE A 1 105 ? 8.445 7.326 11.295 1.00 50.72 105 PHE A N 1
ATOM 830 C CA . PHE A 1 105 ? 8.187 5.875 11.316 1.00 50.72 105 PHE A CA 1
ATOM 831 C C . PHE A 1 105 ? 9.196 5.016 12.089 1.00 50.72 105 PHE A C 1
ATOM 833 O O . PHE A 1 105 ? 9.364 3.840 11.781 1.00 50.72 105 PHE A O 1
ATOM 840 N N . ALA A 1 106 ? 9.922 5.580 13.047 1.00 43.62 106 ALA A N 1
ATOM 841 C CA . ALA A 1 106 ? 11.156 4.947 13.513 1.00 43.62 106 ALA A CA 1
ATOM 842 C C . ALA A 1 106 ? 10.985 3.770 14.501 1.00 43.62 106 ALA A C 1
ATOM 844 O O . ALA A 1 106 ? 11.981 3.116 14.789 1.00 43.62 106 ALA A O 1
ATOM 845 N N . ASP A 1 107 ? 9.783 3.475 15.015 1.00 40.56 107 ASP A N 1
ATOM 846 C CA . ASP A 1 107 ? 9.651 2.599 16.201 1.00 40.56 107 ASP A CA 1
ATOM 847 C C . ASP A 1 107 ? 8.965 1.232 15.981 1.00 40.56 107 ASP A C 1
ATOM 849 O O . ASP A 1 107 ? 8.856 0.439 16.908 1.00 40.56 107 ASP A O 1
ATOM 853 N N . VAL A 1 108 ? 8.499 0.892 14.770 1.00 51.66 108 VAL A N 1
ATOM 854 C CA . VAL A 1 108 ? 7.634 -0.305 14.592 1.00 51.66 108 VAL A CA 1
ATOM 855 C C . VAL A 1 108 ? 8.365 -1.535 14.023 1.00 51.66 108 VAL A C 1
ATOM 857 O O . VAL A 1 108 ? 7.820 -2.635 14.026 1.00 51.66 108 VAL A O 1
ATOM 860 N N . GLU A 1 109 ? 9.620 -1.415 13.581 1.00 47.03 109 GLU A N 1
ATOM 861 C CA . GLU A 1 109 ? 10.323 -2.527 12.909 1.00 47.03 109 GLU A CA 1
ATOM 862 C C . GLU A 1 109 ? 10.921 -3.601 13.843 1.00 47.03 109 GLU A C 1
ATOM 864 O O . GLU A 1 109 ? 11.467 -4.585 13.347 1.00 47.03 109 GLU A O 1
ATOM 869 N N . ARG A 1 110 ? 10.829 -3.484 15.180 1.00 46.00 110 ARG A N 1
ATOM 870 C CA . ARG A 1 110 ? 11.606 -4.366 16.082 1.00 46.00 110 ARG A CA 1
ATOM 871 C C . ARG A 1 110 ? 10.890 -5.605 16.642 1.00 46.00 110 ARG A C 1
ATOM 873 O O . ARG A 1 110 ? 11.569 -6.487 17.158 1.00 46.00 110 ARG A O 1
ATOM 880 N N . GLU A 1 111 ? 9.570 -5.733 16.528 1.00 45.78 111 GLU A N 1
ATOM 881 C CA . GLU A 1 111 ? 8.834 -6.741 17.325 1.00 45.78 111 GLU A CA 1
ATOM 882 C C . GLU A 1 111 ? 8.426 -8.030 16.575 1.00 45.78 111 GLU A C 1
ATOM 884 O O . GLU A 1 111 ? 7.966 -8.969 17.214 1.00 45.78 111 GLU A O 1
ATOM 889 N N . GLU A 1 112 ? 8.627 -8.150 15.257 1.00 50.19 112 GLU A N 1
ATOM 890 C CA . GLU A 1 112 ? 8.185 -9.330 14.471 1.00 50.19 112 GLU A CA 1
ATOM 891 C C . GLU A 1 112 ? 9.339 -10.033 13.726 1.00 50.19 112 GLU A C 1
ATOM 893 O O . GLU A 1 112 ? 9.224 -10.454 12.579 1.00 50.19 112 GLU A O 1
ATOM 898 N N . ALA A 1 113 ? 10.493 -10.181 14.381 1.00 45.75 113 ALA A N 1
ATOM 899 C CA . ALA A 1 113 ? 11.567 -11.060 13.909 1.00 45.75 113 ALA A CA 1
ATOM 900 C C . ALA A 1 113 ? 12.334 -11.678 15.090 1.00 45.75 113 ALA A C 1
ATOM 902 O O . ALA A 1 113 ? 13.510 -11.393 15.299 1.00 45.75 113 ALA A O 1
ATOM 903 N N . GLY A 1 114 ? 11.678 -12.512 15.906 1.00 36.75 114 GLY A N 1
ATOM 904 C CA . GLY A 1 114 ? 12.395 -13.140 17.021 1.00 36.75 114 GLY A CA 1
ATOM 905 C C . GLY A 1 114 ? 11.589 -13.994 17.991 1.00 36.75 114 GLY A C 1
ATOM 906 O O . GLY A 1 114 ? 11.814 -13.893 19.191 1.00 36.75 114 GLY A O 1
ATOM 907 N N . SER A 1 115 ? 10.682 -14.858 17.525 1.00 46.31 115 SER A N 1
ATOM 908 C CA . SER A 1 115 ? 10.153 -15.921 18.392 1.00 46.31 115 SER A CA 1
ATOM 909 C C . SER A 1 115 ? 11.002 -17.186 18.251 1.00 46.31 115 SER A C 1
ATOM 911 O O . SER A 1 115 ? 10.727 -18.065 17.437 1.00 46.31 115 SER A O 1
ATOM 913 N N . SER A 1 116 ? 12.063 -17.272 19.052 1.00 39.41 116 SER A N 1
ATOM 914 C CA . SER A 1 116 ? 12.710 -18.539 19.398 1.00 39.41 116 SER A CA 1
ATOM 915 C C . SER A 1 116 ? 13.221 -18.466 20.835 1.00 39.41 116 SER A C 1
ATOM 917 O O . SER A 1 116 ? 14.150 -17.727 21.148 1.00 39.41 116 SER A O 1
ATOM 919 N N . SER A 1 117 ? 12.550 -19.236 21.690 1.00 42.22 117 SER A N 1
ATOM 920 C CA . SER A 1 117 ? 12.896 -19.581 23.069 1.00 42.22 117 SER A CA 1
ATOM 921 C C . SER A 1 117 ? 14.397 -19.784 23.287 1.00 42.22 117 SER A C 1
ATOM 923 O O . SER A 1 117 ? 15.000 -20.520 22.515 1.00 42.22 117 SER A O 1
ATOM 925 N N . LEU A 1 118 ? 14.950 -19.235 24.376 1.00 33.66 118 LEU A N 1
ATOM 926 C CA . LEU A 1 118 ? 15.802 -19.983 25.306 1.00 33.66 118 LEU A CA 1
ATOM 927 C C . LEU A 1 118 ? 15.825 -19.313 26.693 1.00 33.66 118 LEU A C 1
ATOM 929 O O . LEU A 1 118 ? 15.834 -18.097 26.854 1.00 33.66 118 LEU A O 1
ATOM 933 N N . HIS A 1 119 ? 15.789 -20.190 27.685 1.00 37.97 119 HIS A N 1
ATOM 934 C CA . HIS A 1 119 ? 15.674 -19.987 29.120 1.00 37.97 119 HIS A CA 1
ATOM 935 C C . HIS A 1 119 ? 17.043 -19.769 29.789 1.00 37.97 119 HIS A C 1
ATOM 937 O O . HIS A 1 119 ? 18.022 -20.381 29.367 1.00 37.97 119 HIS A O 1
ATOM 943 N N . SER A 1 120 ? 17.042 -19.013 30.898 1.00 33.41 120 SER A N 1
ATOM 944 C CA . SER A 1 120 ? 17.850 -19.180 32.130 1.00 33.41 120 SER A CA 1
ATOM 945 C C . SER A 1 120 ? 18.629 -17.930 32.563 1.00 33.41 120 SER A C 1
ATOM 947 O O . SER A 1 120 ? 19.337 -17.326 31.763 1.00 33.41 120 SER A O 1
ATOM 949 N N . GLY A 1 121 ? 18.570 -17.619 33.867 1.00 31.19 121 GLY A N 1
ATOM 950 C CA . GLY A 1 121 ? 19.689 -16.962 34.555 1.00 31.19 121 GLY A CA 1
ATOM 951 C C . GLY A 1 121 ? 19.368 -15.788 35.483 1.00 31.19 121 GLY A C 1
ATOM 952 O O . GLY A 1 121 ? 19.615 -14.642 35.139 1.00 31.19 121 GLY A O 1
ATOM 953 N N . THR A 1 122 ? 18.880 -16.100 36.683 1.00 39.62 122 THR A N 1
ATOM 954 C CA . THR A 1 122 ? 18.981 -15.353 37.954 1.00 39.62 122 THR A CA 1
ATOM 955 C C . THR A 1 122 ? 20.226 -14.459 38.110 1.00 39.62 122 THR A C 1
ATOM 957 O O . THR A 1 122 ? 21.318 -14.940 37.849 1.00 39.62 122 THR A O 1
ATOM 960 N N . THR A 1 123 ? 20.074 -13.236 38.653 1.00 33.22 123 THR A N 1
ATOM 961 C CA . THR A 1 123 ? 20.673 -12.775 39.939 1.00 33.22 123 THR A CA 1
ATOM 962 C C . THR A 1 123 ? 20.372 -11.295 40.222 1.00 33.22 123 THR A C 1
ATOM 964 O O . THR A 1 123 ? 2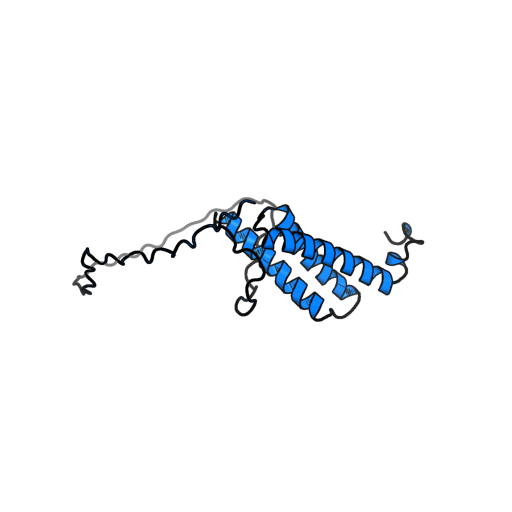0.820 -10.404 39.508 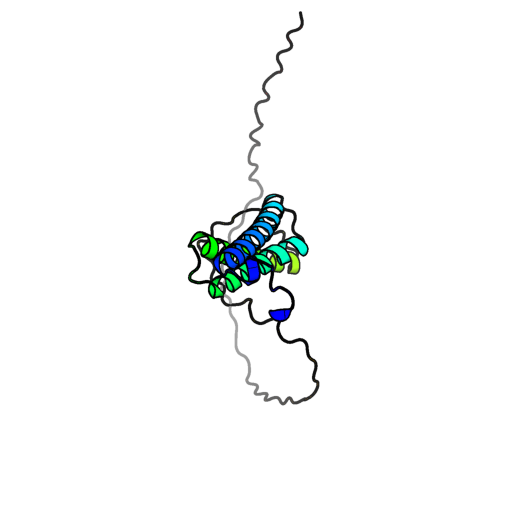1.00 33.22 123 THR A O 1
ATOM 967 N N . GLN A 1 124 ? 19.654 -11.057 41.323 1.00 43.84 124 GLN A N 1
ATOM 968 C CA . GLN A 1 124 ? 19.775 -9.876 42.193 1.00 43.84 124 GLN A CA 1
ATOM 969 C C . GLN A 1 124 ? 21.182 -9.850 42.845 1.00 43.84 124 GLN A C 1
ATOM 971 O O . GLN A 1 124 ? 21.782 -10.921 42.972 1.00 43.84 124 GLN A O 1
ATOM 976 N N . PRO A 1 125 ? 21.720 -8.692 43.288 1.00 47.59 125 PRO A N 1
ATOM 977 C CA . PRO A 1 125 ? 21.398 -8.207 44.636 1.00 47.59 125 PRO A CA 1
ATOM 978 C C . PRO A 1 125 ? 21.275 -6.684 44.799 1.00 47.59 125 PRO A C 1
ATOM 980 O O . PRO A 1 125 ? 21.667 -5.872 43.965 1.00 47.59 125 PRO A O 1
ATOM 983 N N . ALA A 1 126 ? 20.678 -6.355 45.941 1.00 41.41 126 ALA A N 1
ATOM 984 C CA . ALA A 1 126 ? 20.373 -5.045 46.478 1.00 41.41 126 ALA A CA 1
ATOM 985 C C . ALA A 1 126 ? 21.602 -4.215 46.881 1.00 41.41 126 ALA A C 1
ATOM 987 O O . ALA A 1 126 ? 22.675 -4.739 47.173 1.00 41.41 126 ALA A O 1
ATOM 988 N N . SER A 1 127 ? 21.388 -2.909 47.035 1.00 41.56 127 SER A N 1
ATOM 989 C CA . SER A 1 127 ? 22.085 -2.088 48.028 1.00 41.56 127 SER A CA 1
ATOM 990 C C . SER A 1 127 ? 21.134 -1.007 48.530 1.00 41.56 127 SER A C 1
ATOM 992 O O . SER A 1 127 ? 20.769 -0.076 47.820 1.00 41.56 127 SER A O 1
ATOM 994 N N . SER A 1 128 ? 20.699 -1.200 49.766 1.00 43.50 128 SER A N 1
ATOM 995 C CA . SER A 1 128 ? 20.030 -0.240 50.630 1.00 43.50 128 SER A CA 1
ATOM 996 C C . SER A 1 128 ? 21.027 0.798 51.143 1.00 43.50 128 SER A C 1
ATOM 998 O O . SER A 1 128 ? 22.079 0.409 51.642 1.00 43.50 128 SER A O 1
ATOM 1000 N N . SER A 1 129 ? 20.650 2.076 51.126 1.00 40.03 129 SER A N 1
ATOM 1001 C CA . SER A 1 129 ? 21.148 3.066 52.086 1.00 40.03 129 SER A CA 1
ATOM 1002 C C . SER A 1 129 ? 20.044 4.069 52.399 1.00 40.03 129 SER A C 1
ATOM 1004 O O . SER A 1 129 ? 19.614 4.855 51.561 1.00 40.03 129 SER A O 1
ATOM 1006 N N . THR A 1 130 ? 19.573 3.966 53.632 1.00 40.25 130 THR A N 1
ATOM 1007 C CA . THR A 1 130 ? 18.704 4.876 54.371 1.00 40.25 130 THR A CA 1
ATOM 1008 C C . THR A 1 130 ? 19.425 6.175 54.727 1.00 40.25 130 THR A C 1
ATOM 1010 O O . THR A 1 130 ? 20.525 6.124 55.272 1.00 40.25 130 THR A O 1
ATOM 1013 N N . TYR A 1 131 ? 18.755 7.313 54.553 1.00 43.62 131 TYR A N 1
ATOM 1014 C CA . TYR A 1 131 ? 18.793 8.408 55.524 1.00 43.62 131 TYR A CA 1
ATOM 1015 C C . TYR A 1 131 ? 17.475 9.191 55.505 1.00 43.62 131 TYR A C 1
ATOM 1017 O O . TYR A 1 131 ? 16.732 9.202 54.526 1.00 43.62 131 TYR A O 1
ATOM 1025 N N . GLU A 1 132 ? 17.185 9.743 56.673 1.00 36.31 132 GLU A N 1
ATOM 1026 C CA . GLU A 1 132 ? 15.895 10.156 57.203 1.00 36.31 132 GLU A CA 1
ATOM 1027 C C . GLU A 1 132 ? 15.315 11.471 56.660 1.00 36.31 132 GLU A C 1
ATOM 1029 O O . GLU A 1 132 ? 16.010 12.354 56.165 1.00 36.31 132 GLU A O 1
ATOM 1034 N N . ALA A 1 133 ? 13.992 11.537 56.840 1.00 42.94 133 ALA A N 1
ATOM 1035 C CA . ALA A 1 133 ? 13.097 12.664 57.098 1.00 42.94 133 ALA A CA 1
ATOM 1036 C C . ALA A 1 133 ? 13.647 14.103 57.077 1.00 42.94 133 ALA A C 1
ATOM 1038 O O . ALA A 1 133 ? 14.567 14.439 57.815 1.00 42.94 133 ALA A O 1
ATOM 1039 N N . ASN A 1 134 ? 12.908 14.996 56.396 1.00 36.19 134 ASN A N 1
ATOM 1040 C CA . ASN A 1 134 ? 12.362 16.208 57.026 1.00 36.19 134 ASN A CA 1
ATOM 1041 C C . ASN A 1 134 ? 11.332 16.957 56.145 1.00 36.19 134 ASN A C 1
ATOM 1043 O O . ASN A 1 134 ? 11.592 17.259 54.987 1.00 36.19 134 ASN A O 1
ATOM 1047 N N . ASN A 1 135 ? 10.205 17.298 56.783 1.00 42.84 135 ASN A N 1
ATOM 1048 C CA . ASN A 1 135 ? 9.310 18.457 56.608 1.00 42.84 135 ASN A CA 1
ATOM 1049 C C . ASN A 1 135 ? 8.636 18.815 55.260 1.00 42.84 135 ASN A C 1
ATOM 1051 O O . ASN A 1 135 ? 9.256 19.268 54.306 1.00 42.84 135 ASN A O 1
ATOM 1055 N N . ILE A 1 136 ? 7.295 18.798 55.303 1.00 45.75 136 ILE A N 1
ATOM 1056 C CA . ILE A 1 136 ? 6.337 19.524 54.438 1.00 45.75 136 ILE A CA 1
ATOM 1057 C C . ILE A 1 136 ? 6.295 21.015 54.882 1.00 45.75 136 ILE A C 1
ATOM 1059 O O . ILE A 1 136 ? 6.555 21.269 56.063 1.00 45.75 136 ILE A O 1
ATOM 1063 N N . PRO A 1 137 ? 5.962 22.009 54.018 1.00 46.56 137 PRO A N 1
ATOM 1064 C CA . PRO A 1 137 ? 4.550 22.349 53.760 1.00 46.56 137 PRO A CA 1
ATOM 1065 C C . PRO A 1 137 ? 4.200 22.787 52.307 1.00 46.56 137 PRO A C 1
ATOM 1067 O O . PRO A 1 137 ? 4.937 23.499 51.638 1.00 46.56 137 PRO A O 1
ATOM 1070 N N . THR A 1 138 ? 3.015 22.349 51.868 1.00 45.03 138 THR A N 1
ATOM 1071 C CA . THR A 1 138 ? 1.970 23.017 51.049 1.00 45.03 138 THR A CA 1
ATOM 1072 C C . THR A 1 138 ? 2.310 24.144 50.048 1.00 45.03 138 THR A C 1
ATOM 1074 O O . THR A 1 138 ? 2.768 25.220 50.428 1.00 45.03 138 THR A O 1
ATOM 1077 N N . SER A 1 139 ? 1.854 23.985 48.796 1.00 45.25 139 SER A N 1
ATOM 1078 C CA . SER A 1 139 ? 1.427 25.092 47.912 1.00 45.25 139 SER A CA 1
ATOM 1079 C C . SER A 1 139 ? 0.315 24.659 46.942 1.00 45.25 139 SER A C 1
ATOM 1081 O O . SER A 1 139 ? 0.536 24.265 45.806 1.00 45.25 139 SER A O 1
ATOM 1083 N N . ASN A 1 140 ? -0.900 24.632 47.471 1.00 40.12 140 ASN A N 1
ATOM 1084 C CA . ASN A 1 140 ? -2.097 25.353 47.031 1.00 40.12 140 ASN A CA 1
ATOM 1085 C C . ASN A 1 140 ? -2.039 25.960 45.607 1.00 40.12 140 ASN A C 1
ATOM 1087 O O . ASN A 1 140 ? -1.476 27.036 45.417 1.00 40.12 140 ASN A O 1
ATOM 1091 N N . TYR A 1 141 ? -2.753 25.363 44.649 1.00 44.94 141 TYR A N 1
ATOM 1092 C CA . TYR A 1 141 ? -3.286 26.093 43.494 1.00 44.94 141 TYR A CA 1
ATOM 1093 C C . TYR A 1 141 ? -4.802 25.859 43.400 1.00 44.94 141 TYR A C 1
ATOM 1095 O O . TYR A 1 141 ? -5.290 24.883 42.838 1.00 44.94 141 TYR A O 1
ATOM 1103 N N . THR A 1 142 ? -5.542 26.761 44.042 1.00 45.91 142 THR A N 1
ATOM 1104 C CA . THR A 1 142 ? -6.908 27.187 43.687 1.00 45.91 142 THR A CA 1
ATOM 1105 C C . THR A 1 142 ? -6.973 27.513 42.189 1.00 45.91 142 THR A C 1
ATOM 1107 O O . THR A 1 142 ? -6.049 28.134 41.688 1.00 45.91 142 THR A O 1
ATOM 1110 N N . GLY A 1 143 ? -7.990 27.231 41.385 1.00 45.56 143 GLY A N 1
ATOM 1111 C CA . GLY A 1 143 ? -9.371 26.835 41.609 1.00 45.56 143 GLY A CA 1
ATOM 1112 C C . GLY A 1 143 ? -10.160 27.344 40.395 1.00 45.56 143 GLY A C 1
ATOM 1113 O O . GLY A 1 143 ? -10.251 28.551 40.200 1.00 45.56 143 GLY A O 1
ATOM 1114 N N . ILE A 1 144 ? -10.711 26.454 39.565 1.00 51.09 144 ILE A N 1
ATOM 1115 C CA . ILE A 1 144 ? -11.763 26.815 38.604 1.00 51.09 144 ILE A CA 1
ATOM 1116 C C . ILE A 1 144 ? -13.001 26.025 39.011 1.00 51.09 144 ILE A C 1
ATOM 1118 O O . ILE A 1 144 ? -13.141 24.836 38.739 1.00 51.09 144 ILE A O 1
ATOM 1122 N N . HIS A 1 145 ? -13.868 26.712 39.743 1.00 53.50 145 HIS A N 1
ATOM 1123 C CA . HIS A 1 145 ? -15.179 26.250 40.157 1.00 53.50 145 HIS A CA 1
ATOM 1124 C C . HIS A 1 145 ? -16.167 26.533 39.016 1.00 53.50 145 HIS A C 1
ATOM 1126 O O . HIS A 1 145 ? -16.514 27.688 38.774 1.00 53.50 145 HIS A O 1
ATOM 1132 N N . ILE A 1 146 ? -16.610 25.496 38.302 1.00 59.44 146 ILE A N 1
ATOM 1133 C CA . ILE A 1 146 ? -17.623 25.603 37.241 1.00 59.44 146 ILE A CA 1
ATOM 1134 C C . ILE A 1 146 ? -19.010 25.538 37.910 1.00 59.44 146 ILE A C 1
ATOM 1136 O O . ILE A 1 146 ? -19.319 24.523 38.535 1.00 59.44 146 ILE A O 1
ATOM 1140 N N . PRO A 1 147 ? -19.848 26.591 37.850 1.00 61.78 147 PRO A N 1
ATOM 1141 C CA . PRO A 1 147 ? -21.189 26.550 38.428 1.00 61.78 147 PRO A CA 1
ATOM 1142 C C . PRO A 1 147 ? -22.145 25.680 37.582 1.00 61.78 147 PRO A C 1
ATOM 1144 O O . PRO A 1 147 ? -22.052 25.682 36.351 1.00 61.78 147 PRO A O 1
ATOM 1147 N N . PRO A 1 148 ? -23.100 24.964 38.205 1.00 48.31 148 PRO A N 1
ATOM 1148 C CA . PRO A 1 148 ? -24.109 24.195 37.486 1.00 48.31 148 PRO A CA 1
ATOM 1149 C C . PRO A 1 148 ? -25.169 25.157 36.930 1.00 48.31 148 PRO A C 1
ATOM 1151 O O . PRO A 1 148 ? -25.832 25.853 37.696 1.00 48.31 148 PRO A O 1
ATOM 1154 N N . GLY A 1 149 ? -25.326 25.229 35.603 1.00 57.28 149 GLY A N 1
ATOM 1155 C CA . GLY A 1 149 ? -26.369 26.080 35.007 1.00 57.28 149 GLY A CA 1
ATOM 1156 C C . GLY A 1 149 ? -26.197 26.545 33.559 1.00 57.28 149 GLY A C 1
ATOM 1157 O O . GLY A 1 149 ? -26.998 27.359 33.111 1.00 57.28 149 GLY A O 1
ATOM 1158 N N . ALA A 1 150 ? -25.216 26.061 32.795 1.00 49.59 150 ALA A N 1
ATOM 1159 C CA . ALA A 1 150 ? -25.102 26.410 31.376 1.00 49.59 150 ALA A CA 1
ATOM 1160 C C . ALA A 1 150 ? -25.990 25.499 30.502 1.00 49.59 150 ALA A C 1
ATOM 1162 O O . ALA A 1 150 ? -25.511 24.588 29.831 1.00 49.59 150 ALA A O 1
ATOM 1163 N N . HIS A 1 151 ? -27.303 25.737 30.528 1.00 56.00 151 HIS A N 1
ATOM 1164 C CA . HIS A 1 151 ? -28.217 25.271 29.484 1.00 56.00 151 HIS A CA 1
ATOM 1165 C C . HIS A 1 151 ? -27.934 26.068 28.200 1.00 56.00 151 HIS A C 1
ATOM 1167 O O . HIS A 1 151 ? -28.244 27.255 28.125 1.00 56.00 151 HIS A O 1
ATOM 1173 N N . ALA A 1 152 ? -27.360 25.428 27.181 1.00 58.69 152 ALA A N 1
ATOM 1174 C CA . ALA A 1 152 ? -27.424 25.943 25.815 1.00 58.69 152 ALA A CA 1
ATOM 1175 C C . ALA A 1 152 ? -28.820 25.616 25.240 1.00 58.69 152 ALA A C 1
ATOM 1177 O O . ALA A 1 152 ? -29.244 24.461 25.342 1.00 58.69 152 ALA A O 1
ATOM 1178 N N . PRO A 1 153 ? -29.573 26.575 24.669 1.00 60.59 153 PRO A N 1
ATOM 1179 C CA . PRO A 1 153 ? -30.825 26.250 23.999 1.00 60.59 153 PRO A CA 1
ATOM 1180 C C . PRO A 1 153 ? -30.556 25.471 22.704 1.00 60.59 153 PRO A C 1
ATOM 1182 O O . PRO A 1 153 ? -29.645 25.789 21.939 1.00 60.59 153 PRO A O 1
ATOM 1185 N N . ALA A 1 154 ? -31.367 24.439 22.475 1.00 53.47 154 ALA A N 1
ATOM 1186 C CA . ALA A 1 154 ? -31.371 23.648 21.255 1.00 53.47 154 ALA A CA 1
ATOM 1187 C C . ALA A 1 154 ? -31.770 24.525 20.058 1.00 53.47 154 ALA A C 1
ATOM 1189 O O . ALA A 1 154 ? -32.879 25.053 20.022 1.00 53.47 154 ALA A O 1
ATOM 1190 N N . ASN A 1 155 ? -30.887 24.653 19.066 1.00 47.00 155 ASN A N 1
ATOM 1191 C CA . ASN A 1 155 ? -31.290 25.105 17.738 1.00 47.00 155 ASN A CA 1
ATOM 1192 C C . ASN A 1 155 ? -31.973 23.919 17.048 1.00 47.00 155 ASN A C 1
ATOM 1194 O O . ASN A 1 155 ? -31.317 22.994 16.569 1.00 47.00 155 ASN A O 1
ATOM 1198 N N . THR A 1 156 ? -33.300 23.913 17.074 1.00 63.44 156 THR A N 1
ATOM 1199 C CA . THR A 1 156 ? -34.138 22.988 16.312 1.00 63.44 156 THR A CA 1
ATOM 1200 C C . THR A 1 156 ? -33.995 23.256 14.805 1.00 63.44 156 THR A C 1
ATOM 1202 O O . THR A 1 156 ? -33.997 24.418 14.392 1.00 63.44 156 THR A O 1
ATOM 1205 N N . PRO A 1 157 ? -33.897 22.216 13.954 1.00 55.22 157 PRO A N 1
ATOM 1206 C CA . PRO A 1 157 ? -33.987 22.373 12.505 1.00 55.22 157 PRO A CA 1
ATOM 1207 C C . PRO A 1 157 ? -35.405 22.797 12.101 1.00 55.22 157 PRO A C 1
ATOM 1209 O O . PRO A 1 157 ? -36.384 22.244 12.601 1.00 55.22 157 PRO A O 1
ATOM 1212 N N . ALA A 1 158 ? -35.521 23.753 11.179 1.00 55.91 158 ALA A N 1
ATOM 1213 C CA . ALA A 1 158 ? -36.794 24.083 10.550 1.00 55.91 158 ALA A CA 1
ATOM 1214 C C . ALA A 1 158 ? -37.214 22.946 9.603 1.00 55.91 158 ALA A C 1
ATOM 1216 O O . ALA A 1 158 ? -36.554 22.677 8.599 1.00 55.91 158 ALA A O 1
ATOM 1217 N N . GLU A 1 159 ? -38.310 22.279 9.946 1.00 54.69 159 GLU A N 1
ATOM 1218 C CA . GLU A 1 159 ? -39.013 21.312 9.108 1.00 54.69 159 GLU A CA 1
ATOM 1219 C C . GLU A 1 159 ? -39.680 22.043 7.929 1.00 54.69 159 GLU A C 1
ATOM 1221 O O . GLU A 1 159 ? -40.441 22.994 8.117 1.00 54.69 159 GLU A O 1
ATOM 1226 N N . VAL A 1 160 ? -39.367 21.626 6.701 1.00 65.25 160 VAL A N 1
ATOM 1227 C CA . VAL A 1 160 ? -40.007 22.117 5.472 1.00 65.25 160 VAL A CA 1
ATOM 1228 C C . VAL A 1 160 ? -41.251 21.268 5.159 1.00 65.25 160 VAL A C 1
ATOM 1230 O O . VAL A 1 160 ? -41.148 20.040 5.118 1.00 65.25 160 VAL A O 1
ATOM 1233 N N . PRO A 1 161 ? -42.432 21.873 4.930 1.00 67.31 161 PRO A N 1
ATOM 1234 C CA . PRO A 1 161 ? -43.667 21.126 4.711 1.00 67.31 161 PRO A CA 1
ATOM 1235 C C . PRO A 1 161 ? -43.719 20.434 3.339 1.00 67.31 161 PRO A C 1
ATOM 1237 O O . PRO A 1 161 ? -43.317 20.987 2.314 1.00 67.31 161 PRO A O 1
ATOM 1240 N N . HIS A 1 162 ? -44.276 19.219 3.335 1.00 57.97 162 HIS A N 1
ATOM 1241 C CA . HIS A 1 162 ? -44.575 18.411 2.152 1.00 57.97 162 HIS A CA 1
ATOM 1242 C C . HIS A 1 162 ? -45.684 19.052 1.303 1.00 57.97 162 HIS A C 1
ATOM 1244 O O . HIS A 1 162 ? -46.804 19.251 1.775 1.00 57.97 162 HIS A O 1
ATOM 1250 N N . ASN A 1 163 ? -45.402 19.313 0.024 1.00 58.59 163 ASN A N 1
ATOM 1251 C CA . ASN A 1 163 ? -46.425 19.676 -0.954 1.00 58.59 163 ASN A CA 1
ATOM 1252 C C . ASN A 1 163 ? -47.153 18.413 -1.440 1.00 58.59 163 ASN A C 1
ATOM 1254 O O . ASN A 1 163 ? -46.571 17.578 -2.132 1.00 58.59 163 ASN A O 1
ATOM 1258 N N . THR A 1 164 ? -48.429 18.293 -1.078 1.00 54.62 164 THR A N 1
ATOM 1259 C CA . THR A 1 164 ? -49.345 17.266 -1.586 1.00 54.62 164 THR A CA 1
ATOM 1260 C C . THR A 1 164 ? -50.130 17.869 -2.746 1.00 54.62 164 THR A C 1
ATOM 1262 O O . THR A 1 164 ? -51.028 18.676 -2.529 1.00 54.62 164 THR A O 1
ATOM 1265 N N . GLY A 1 165 ? -49.788 17.488 -3.976 1.00 52.28 165 GLY A N 1
ATOM 1266 C CA . GLY A 1 165 ? -50.536 17.841 -5.182 1.00 52.28 165 GLY A CA 1
ATOM 1267 C C . GLY A 1 165 ? -51.080 16.586 -5.851 1.00 52.28 165 GLY A C 1
ATOM 1268 O O . GLY A 1 165 ? -50.395 15.975 -6.664 1.00 52.28 165 GLY A O 1
ATOM 1269 N N . MET A 1 166 ? -52.291 16.192 -5.460 1.00 52.06 166 MET A N 1
ATOM 1270 C CA . MET A 1 166 ? -53.133 15.241 -6.182 1.00 52.06 166 MET A CA 1
ATOM 1271 C C . MET A 1 166 ? -53.930 15.976 -7.265 1.00 52.06 166 MET A C 1
ATOM 1273 O O . MET A 1 166 ? -54.498 17.033 -6.975 1.00 52.06 166 MET A O 1
ATOM 1277 N N . SER A 1 167 ? -54.081 15.298 -8.408 1.00 51.31 167 SER A N 1
ATOM 1278 C CA . SER A 1 167 ? -55.001 15.501 -9.553 1.00 51.31 167 SER A CA 1
ATOM 1279 C C . SER A 1 167 ? -54.321 15.944 -10.841 1.00 51.31 167 SER A C 1
ATOM 1281 O O . SER A 1 167 ? -53.804 17.079 -10.887 1.00 51.31 167 SER A O 1
#

Nearest PDB structures (foldseek):
  4txr-assembly1_A  TM=9.957E-01  e=1.297E-09  Homo sapiens
  4txp-assembly2_B  TM=9.956E-01  e=3.218E-08  Homo sapiens
  4txp-assembly3_C  TM=9.995E-01  e=5.496E-08  Homo sapiens
  8e9g-assembly1_J  TM=4.749E-01  e=8.817E+00  Mycolicibacterium smegmatis MC2 155

Foldseek 3Di:
DLVVPVPDCLSVPLVNVLVVLLVQLVVLLVVLLVCLQVLNQDDSSLVSLQVSLVSLVVSCVSPDDDPVSVVSNVQSVVVSVQSVVCVVVVHRDHGHDDPPDDDDDPPDPPDPDDPDDDDDDDDDDDDDDDDDDDDDDDDDDDDDDDDPDPDDDDPDDDDDDDDDDDD

Organism: NCBI:txid243888

Sequence (167 aa):
MKKQFGDNEAITQEIVGSAHVENYALKMFLYADNEDRAGQFHKNMIKSFYTASLLIDVLTVFGELSEENAQHRKYARWKAAYIHNCLKNGETPQPGPIGMEGESFADVEREEAGSSSLHSGTTQPASSSTYEANNIPTSNYTGIHIPPGAHAPANTPAEVPHNTGMS

Solvent-accessible surface area (backbone atoms only — not comparable to full-atom values): 11075 Å² total; per-residue (Å²): 116,75,90,80,44,81,85,38,57,52,74,75,33,68,70,50,26,45,53,51,46,50,55,50,20,50,52,32,34,52,54,21,50,51,32,33,54,70,61,55,84,49,73,70,38,36,50,24,14,41,48,17,22,52,41,48,58,56,47,48,81,80,42,85,74,53,71,67,53,53,49,49,27,54,50,21,45,45,53,23,52,50,45,51,51,24,58,74,72,75,44,85,65,78,58,49,90,69,86,89,82,82,86,82,83,85,82,73,85,76,82,87,80,77,95,70,90,84,88,88,82,90,79,86,85,87,84,88,82,89,83,81,88,84,85,85,84,88,83,88,80,87,81,87,83,82,77,92,77,86,77,78,82,81,83,73,81,87,83,78,84,83,86,84,85,86,135

Mean predicted aligned error: 18.41 Å

pLDDT: mean 73.19, std 23.66, range [31.19, 98.5]

InterPro domains:
  IPR023175 Vta1/Callose synthase, N-terminal domain superfamily [G3DSA:1.25.40.270] (1-93)
  IPR039431 Vta1/callose synthase, N-terminal [PF04652] (1-89)
  IPR044538 Vacuolar protein sorting-associated protein Vta1-like [PTHR46009] (1-162)

Radius of gyration: 29.12 Å; Cα contacts (8 Å, |Δi|>4): 110; chains: 1; bounding box: 77×51×79 Å